Protein AF-A0A0L0QVX3-F1 (afdb_monomer_lite)

InterPro domains:
  IPR002104 Integrase, catalytic domain [PF00589] (9-65)
  IPR002104 Integrase, catalytic domain [PS51898] (1-74)
  IPR011010 DNA breaking-rejoining enzyme, catalytic core [SSF56349] (8-74)
  IPR013762 Integrase-like, catalytic domain superfamily [G3DSA:1.10.443.10] (2-76)

Structure (mmCIF, N/CA/C/O backbone):
data_AF-A0A0L0QVX3-F1
#
_entry.id   AF-A0A0L0QVX3-F1
#
loop_
_atom_site.group_PDB
_atom_site.id
_atom_site.type_symbol
_atom_site.label_atom_id
_atom_site.label_alt_id
_atom_site.label_comp_id
_atom_site.label_asym_id
_atom_site.label_entity_id
_atom_site.label_seq_id
_atom_site.pdbx_PDB_ins_code
_atom_site.Cartn_x
_atom_site.Cartn_y
_atom_site.Cartn_z
_atom_site.occupancy
_atom_site.B_iso_or_equiv
_atom_site.auth_seq_id
_atom_site.auth_comp_id
_atom_site.auth_asym_id
_atom_site.auth_atom_id
_atom_site.pdbx_PDB_model_num
ATOM 1 N N . MET A 1 1 ? 17.616 10.921 -4.253 1.00 79.56 1 MET A N 1
ATOM 2 C CA . MET A 1 1 ? 17.381 10.240 -5.549 1.00 79.56 1 MET A CA 1
ATOM 3 C C . MET A 1 1 ? 15.969 10.566 -6.007 1.00 79.56 1 MET A C 1
ATOM 5 O O . MET A 1 1 ? 15.061 10.413 -5.203 1.00 79.56 1 MET A O 1
ATOM 9 N N . SER A 1 2 ? 15.777 11.069 -7.229 1.00 96.06 2 SER A N 1
ATOM 10 C CA . SER A 1 2 ? 14.436 11.403 -7.734 1.00 96.06 2 SER A CA 1
ATOM 11 C C . SER A 1 2 ? 13.653 10.145 -8.127 1.00 96.06 2 SER A C 1
ATOM 13 O O . SER A 1 2 ? 14.251 9.099 -8.397 1.00 96.06 2 SER A O 1
ATOM 15 N N . TYR A 1 3 ? 12.321 10.249 -8.199 1.00 94.38 3 TYR A N 1
ATOM 16 C CA . TYR A 1 3 ? 11.469 9.152 -8.676 1.00 94.38 3 TYR A CA 1
ATOM 17 C C . TYR A 1 3 ? 11.872 8.687 -10.081 1.00 94.38 3 TYR A C 1
ATOM 19 O O . TYR A 1 3 ? 11.953 7.489 -10.328 1.00 94.38 3 TYR A O 1
ATOM 27 N N . TYR A 1 4 ? 12.196 9.632 -10.970 1.00 95.25 4 TYR A N 1
ATOM 28 C CA . TYR A 1 4 ? 12.662 9.340 -12.324 1.00 95.25 4 TYR A CA 1
ATOM 29 C C . TYR A 1 4 ? 13.901 8.436 -12.316 1.00 95.25 4 TYR A C 1
ATOM 31 O O . TYR A 1 4 ? 13.904 7.385 -12.955 1.00 95.25 4 TYR A O 1
ATOM 39 N N . VAL A 1 5 ? 14.923 8.802 -11.533 1.00 97.19 5 VAL A N 1
ATOM 40 C CA . VAL A 1 5 ? 16.159 8.015 -11.423 1.00 97.19 5 VAL A CA 1
ATOM 41 C C . VAL A 1 5 ? 15.866 6.634 -10.837 1.00 97.19 5 VAL A C 1
ATOM 43 O O . VAL A 1 5 ? 16.293 5.636 -11.402 1.00 97.19 5 VAL A O 1
ATOM 46 N N . TYR A 1 6 ? 15.087 6.545 -9.755 1.00 96.56 6 TYR A N 1
ATOM 47 C CA . TYR A 1 6 ? 14.680 5.254 -9.186 1.00 96.56 6 TYR A CA 1
ATOM 48 C C . TYR A 1 6 ? 13.969 4.358 -10.217 1.00 96.56 6 TYR A C 1
ATOM 50 O O . TYR A 1 6 ? 14.311 3.181 -10.362 1.00 96.56 6 TYR A O 1
ATOM 58 N N . TYR A 1 7 ? 12.995 4.910 -10.941 1.00 96.75 7 TYR A N 1
ATOM 59 C CA . TYR A 1 7 ? 12.171 4.152 -11.872 1.00 96.75 7 TYR A CA 1
ATOM 60 C C . TYR A 1 7 ? 12.993 3.626 -13.051 1.00 96.75 7 TYR A C 1
ATOM 62 O O . TYR A 1 7 ? 12.937 2.436 -13.356 1.00 96.75 7 TYR A O 1
ATOM 70 N N . HIS A 1 8 ? 13.782 4.490 -13.691 1.00 95.94 8 HIS A N 1
ATOM 71 C CA . HIS A 1 8 ? 14.545 4.124 -14.882 1.00 95.94 8 HIS A CA 1
ATOM 72 C C . HIS A 1 8 ? 15.782 3.284 -14.563 1.00 95.94 8 HIS A C 1
ATOM 74 O O . HIS A 1 8 ? 16.049 2.309 -15.266 1.00 95.94 8 HIS A O 1
ATOM 80 N N . GLU A 1 9 ? 16.512 3.618 -13.497 1.00 96.19 9 GLU A N 1
ATOM 81 C CA . GLU A 1 9 ? 17.784 2.959 -13.196 1.00 96.19 9 GLU A CA 1
ATOM 82 C C . GLU A 1 9 ? 17.633 1.669 -12.399 1.00 96.19 9 GLU A C 1
ATOM 84 O O . GLU A 1 9 ? 18.524 0.823 -12.470 1.00 96.19 9 GLU A O 1
ATOM 89 N N . LYS A 1 10 ? 16.534 1.503 -11.649 1.00 96.25 10 LYS A N 1
ATOM 90 C CA . LYS A 1 10 ? 16.302 0.317 -10.810 1.00 96.25 10 LYS A CA 1
ATOM 91 C C . LYS A 1 10 ? 15.077 -0.468 -11.255 1.00 96.25 10 LYS A C 1
ATOM 93 O O . LYS A 1 10 ? 15.211 -1.585 -11.743 1.00 96.25 10 LYS A O 1
ATOM 98 N N . PHE A 1 11 ? 13.887 0.114 -11.107 1.00 97.19 11 PHE A N 1
ATOM 99 C CA . PHE A 1 11 ? 12.640 -0.641 -11.246 1.00 97.19 11 PHE A CA 1
ATOM 100 C C . PHE A 1 11 ? 12.448 -1.201 -12.663 1.00 97.19 11 PHE A C 1
ATOM 102 O O . PHE A 1 11 ? 12.208 -2.394 -12.828 1.00 97.19 11 PHE A O 1
ATOM 109 N N . LYS A 1 12 ? 12.628 -0.367 -13.697 1.00 97.12 12 LYS A N 1
ATOM 110 C CA . LYS A 1 12 ? 12.477 -0.776 -15.100 1.00 97.12 12 LYS A CA 1
ATOM 111 C C . LYS A 1 12 ? 13.437 -1.905 -15.482 1.00 97.12 12 LYS A C 1
ATOM 113 O O . LYS A 1 12 ? 13.022 -2.825 -16.178 1.00 97.12 12 LYS A O 1
ATOM 118 N N . LYS A 1 13 ? 14.690 -1.855 -15.015 1.00 97.56 13 LYS A N 1
ATOM 119 C CA . LYS A 1 13 ? 15.691 -2.896 -15.300 1.00 97.56 13 LYS A CA 1
ATOM 120 C C . LYS A 1 13 ? 15.290 -4.236 -14.685 1.00 97.56 13 LYS A C 1
ATOM 122 O O . LYS A 1 13 ? 15.339 -5.245 -15.376 1.00 97.56 13 LYS A O 1
ATOM 127 N N . ILE A 1 14 ? 14.815 -4.231 -13.437 1.00 97.62 14 ILE A N 1
ATOM 128 C CA . ILE A 1 14 ? 14.325 -5.443 -12.760 1.00 97.62 14 ILE A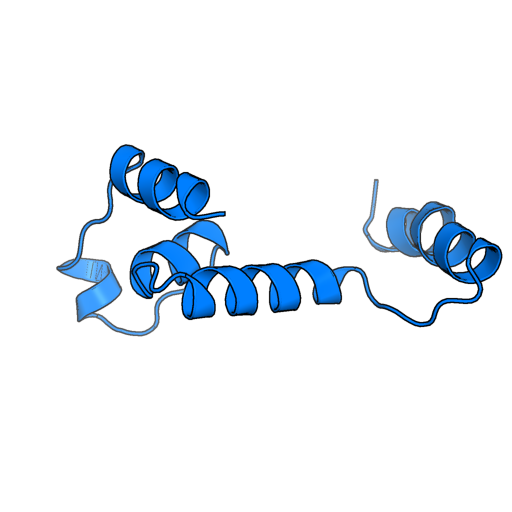 CA 1
ATOM 129 C C . ILE A 1 14 ? 13.116 -6.025 -13.502 1.00 97.62 14 ILE A C 1
ATOM 131 O O . ILE A 1 14 ? 13.078 -7.220 -13.768 1.00 97.62 14 ILE A O 1
ATOM 135 N N . MET A 1 15 ? 12.149 -5.190 -13.896 1.00 98.00 15 MET A N 1
ATOM 136 C CA . MET A 1 15 ? 10.982 -5.648 -14.663 1.00 98.00 15 MET A CA 1
ATOM 137 C C . MET A 1 15 ? 11.377 -6.286 -15.999 1.00 98.00 15 MET A C 1
ATOM 139 O O . MET A 1 15 ? 10.827 -7.317 -16.363 1.00 98.00 15 MET A O 1
ATOM 143 N N . GLN A 1 16 ? 12.359 -5.715 -16.705 1.00 97.69 16 GLN A N 1
ATOM 144 C CA . GLN A 1 16 ? 12.887 -6.289 -17.946 1.00 97.69 16 GLN A CA 1
ATOM 145 C C . GLN A 1 16 ? 13.594 -7.629 -17.713 1.00 97.69 16 GLN A C 1
ATOM 147 O O . GLN A 1 16 ? 13.360 -8.563 -18.467 1.00 97.69 16 GLN A O 1
ATOM 152 N N . GLN A 1 17 ? 14.422 -7.732 -16.669 1.00 98.19 17 GLN A N 1
ATOM 153 C CA . GLN A 1 17 ? 15.131 -8.970 -16.317 1.00 98.19 17 GLN A CA 1
ATOM 154 C C . GLN A 1 17 ? 14.186 -10.115 -15.949 1.00 98.19 17 GLN A C 1
ATOM 156 O O . GLN A 1 17 ? 14.496 -11.268 -16.216 1.00 98.19 17 GLN A O 1
ATOM 161 N N . LEU A 1 18 ? 13.055 -9.792 -15.321 1.00 98.00 18 LEU A N 1
ATOM 162 C CA . LEU A 1 18 ? 12.043 -10.765 -14.915 1.00 98.00 18 LEU A CA 1
ATOM 163 C C . LEU A 1 18 ? 10.960 -10.986 -15.981 1.00 98.00 18 LEU A C 1
ATOM 165 O O . LEU A 1 18 ? 10.038 -11.754 -15.738 1.00 98.00 18 LEU A O 1
ATOM 169 N N . GLU A 1 19 ? 11.037 -10.296 -17.124 1.00 98.19 19 GLU A N 1
ATOM 170 C CA . GLU A 1 19 ? 10.014 -10.318 -18.182 1.00 98.19 19 GLU A CA 1
ATOM 171 C C . GLU A 1 19 ? 8.603 -9.944 -17.678 1.00 98.19 19 GLU A C 1
ATOM 173 O O . GLU A 1 19 ? 7.579 -10.421 -18.165 1.00 98.19 19 GLU A O 1
ATOM 178 N N . LEU A 1 20 ? 8.539 -9.038 -16.699 1.00 97.25 20 LEU A N 1
ATOM 179 C CA . LEU A 1 20 ? 7.305 -8.591 -16.056 1.00 97.25 20 LEU A CA 1
ATOM 180 C C . LEU A 1 20 ? 6.874 -7.197 -16.519 1.00 97.25 20 LEU A C 1
ATOM 182 O O . LEU A 1 20 ? 7.682 -6.338 -16.879 1.00 97.25 20 LEU A O 1
ATOM 186 N N . LYS A 1 21 ? 5.565 -6.934 -16.432 1.00 96.19 21 LYS A N 1
ATOM 187 C CA . LYS A 1 21 ? 4.962 -5.632 -16.746 1.00 96.19 21 LYS A CA 1
ATOM 188 C C . LYS A 1 21 ? 4.126 -5.113 -15.577 1.00 96.19 21 LYS A C 1
ATOM 190 O O . LYS A 1 21 ? 2.900 -5.115 -15.630 1.00 96.19 21 LYS A O 1
ATOM 195 N N . HIS A 1 22 ? 4.814 -4.619 -14.553 1.00 96.44 22 HIS A N 1
ATOM 196 C CA . HIS A 1 22 ? 4.206 -4.017 -13.364 1.00 96.44 22 HIS A CA 1
ATOM 197 C C . HIS A 1 22 ? 4.632 -2.566 -13.163 1.00 96.44 22 HIS A C 1
ATOM 199 O O . HIS A 1 22 ? 5.550 -2.066 -13.817 1.00 96.44 22 HIS A O 1
ATOM 205 N N . LYS A 1 23 ? 3.946 -1.874 -12.254 1.00 95.75 23 LYS A N 1
ATOM 206 C CA . LYS A 1 23 ? 4.308 -0.538 -11.767 1.00 95.75 23 LYS A CA 1
ATOM 207 C C . LYS A 1 23 ? 4.677 -0.615 -10.285 1.00 95.75 23 LYS A C 1
ATOM 209 O O . LYS A 1 23 ? 4.104 -1.427 -9.566 1.00 95.75 23 LYS A O 1
ATOM 214 N N . PRO A 1 24 ? 5.529 0.290 -9.764 1.00 95.25 24 PRO A N 1
ATOM 215 C CA . PRO A 1 24 ? 5.815 0.329 -8.326 1.00 95.25 24 PRO A CA 1
ATOM 216 C C . PRO A 1 24 ? 4.555 0.505 -7.460 1.00 95.25 24 PRO A C 1
ATOM 218 O O . PRO A 1 24 ? 4.504 0.045 -6.325 1.00 95.25 24 PRO A O 1
ATOM 221 N N . HIS A 1 25 ? 3.526 1.169 -8.003 1.00 95.62 25 HIS A N 1
ATOM 222 C CA . HIS A 1 25 ? 2.249 1.393 -7.323 1.00 95.62 25 HIS A CA 1
ATOM 223 C C . HIS A 1 25 ? 1.419 0.109 -7.144 1.00 95.62 25 HIS A C 1
ATOM 225 O O . HIS A 1 25 ? 0.529 0.081 -6.297 1.00 95.62 25 HIS A O 1
ATOM 231 N N . ASP A 1 26 ? 1.720 -0.962 -7.880 1.00 96.56 26 ASP A N 1
ATOM 232 C CA . ASP A 1 26 ? 0.980 -2.222 -7.785 1.00 96.56 26 ASP A CA 1
ATOM 233 C C . ASP A 1 26 ? 1.105 -2.814 -6.376 1.00 96.56 26 ASP A C 1
ATOM 235 O O . ASP A 1 26 ? 0.106 -3.238 -5.806 1.00 96.56 26 ASP A O 1
ATOM 239 N N . CYS A 1 27 ? 2.276 -2.701 -5.736 1.00 94.69 27 CYS A N 1
ATOM 240 C CA . CYS A 1 27 ? 2.475 -3.137 -4.350 1.00 94.69 27 CYS A CA 1
ATOM 241 C C . CYS A 1 27 ? 1.531 -2.428 -3.364 1.00 94.69 27 CYS A C 1
ATOM 243 O O . CYS A 1 27 ? 1.076 -3.035 -2.398 1.00 94.69 27 CYS A O 1
ATOM 245 N N . ARG A 1 28 ? 1.199 -1.154 -3.617 1.00 96.62 28 ARG A N 1
ATOM 246 C CA . ARG A 1 28 ? 0.257 -0.389 -2.788 1.00 96.62 28 ARG A CA 1
ATOM 247 C C . ARG A 1 28 ? -1.179 -0.894 -2.958 1.00 96.62 28 ARG A C 1
ATOM 249 O O . ARG A 1 28 ? -1.924 -0.919 -1.982 1.00 96.62 28 ARG A O 1
ATOM 256 N N . HIS A 1 29 ? -1.560 -1.314 -4.166 1.00 97.25 29 HIS A N 1
ATOM 257 C CA . HIS A 1 29 ? -2.849 -1.968 -4.412 1.00 97.25 29 HIS A CA 1
ATOM 258 C C . HIS A 1 29 ? -2.914 -3.361 -3.782 1.00 97.25 29 HIS A C 1
ATOM 260 O O . HIS A 1 29 ? -3.907 -3.687 -3.131 1.00 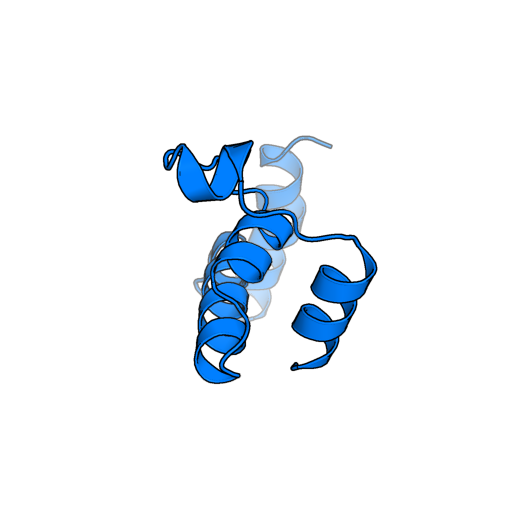97.25 29 HIS A O 1
ATOM 266 N N . THR A 1 30 ? -1.848 -4.151 -3.925 1.00 97.44 30 THR A N 1
ATOM 267 C CA . THR A 1 30 ? -1.733 -5.473 -3.305 1.00 97.44 30 THR A CA 1
ATOM 268 C C . THR A 1 30 ? -1.863 -5.372 -1.790 1.00 97.44 30 THR A C 1
ATOM 270 O O . THR A 1 30 ? -2.699 -6.060 -1.218 1.00 97.44 30 THR A O 1
ATOM 273 N N . PHE A 1 31 ? -1.127 -4.458 -1.149 1.00 97.88 31 PHE A N 1
ATOM 274 C CA . PHE A 1 31 ? -1.232 -4.213 0.291 1.00 97.88 31 PHE A CA 1
ATOM 275 C C . PHE A 1 31 ? -2.672 -3.908 0.727 1.00 97.88 31 PHE A C 1
ATOM 277 O O . PHE A 1 31 ? -3.192 -4.563 1.624 1.00 97.88 31 PHE A O 1
ATOM 284 N N . ALA A 1 32 ? -3.342 -2.959 0.063 1.00 97.25 32 ALA A N 1
ATOM 285 C CA . ALA A 1 32 ? -4.716 -2.591 0.404 1.00 97.25 32 ALA A CA 1
ATOM 286 C C . ALA A 1 32 ? -5.681 -3.780 0.300 1.00 97.25 32 ALA A C 1
ATOM 288 O O . ALA A 1 32 ? -6.519 -3.974 1.175 1.00 97.25 32 ALA A O 1
ATOM 289 N N . THR A 1 33 ? -5.531 -4.580 -0.758 1.00 97.94 33 THR A N 1
ATOM 290 C CA . THR A 1 33 ? -6.366 -5.762 -1.005 1.00 97.94 33 THR A CA 1
ATOM 291 C C . THR A 1 33 ? -6.127 -6.841 0.047 1.00 97.94 33 THR A C 1
ATOM 293 O O . THR A 1 33 ? -7.080 -7.404 0.570 1.00 97.94 33 THR A O 1
ATOM 296 N N . LEU A 1 34 ? -4.865 -7.115 0.391 1.00 98.31 34 LEU A N 1
ATOM 297 C CA . LEU A 1 34 ? -4.519 -8.113 1.404 1.00 98.31 34 LEU A CA 1
ATOM 298 C C . LEU A 1 34 ? -5.046 -7.721 2.790 1.00 98.31 34 LEU A C 1
ATOM 300 O O . LEU A 1 34 ? -5.629 -8.555 3.473 1.00 98.31 34 LEU A O 1
ATOM 304 N N . MET A 1 35 ? -4.909 -6.451 3.174 1.00 98.12 35 MET A N 1
ATOM 305 C CA . MET A 1 35 ? -5.428 -5.958 4.452 1.00 98.12 35 MET A CA 1
ATOM 306 C C . MET A 1 35 ? -6.959 -6.018 4.525 1.00 98.12 35 MET A C 1
ATOM 308 O O . MET A 1 35 ? -7.510 -6.401 5.556 1.00 98.12 35 MET A O 1
ATOM 312 N N . ASP A 1 36 ? -7.657 -5.644 3.446 1.00 97.75 36 ASP A N 1
ATOM 313 C CA . ASP A 1 36 ? -9.123 -5.734 3.383 1.00 97.75 36 ASP A CA 1
ATOM 314 C C . ASP A 1 36 ? -9.585 -7.198 3.456 1.00 97.75 36 ASP A C 1
ATOM 316 O O . ASP A 1 36 ? -10.483 -7.517 4.232 1.00 97.75 36 ASP A O 1
ATOM 320 N N . ASN A 1 37 ? -8.896 -8.107 2.756 1.00 98.06 37 ASN A N 1
ATOM 321 C CA . ASN A 1 37 ? -9.148 -9.549 2.833 1.00 98.06 37 ASN A CA 1
ATOM 322 C C . ASN A 1 37 ? -8.912 -10.120 4.240 1.00 98.06 37 ASN A C 1
ATOM 324 O O . ASN A 1 37 ? -9.637 -11.019 4.659 1.00 98.06 37 ASN A O 1
ATOM 328 N N . ALA A 1 38 ? -7.928 -9.598 4.978 1.00 97.69 38 ALA A N 1
ATOM 329 C CA . ALA A 1 38 ? -7.685 -9.965 6.371 1.00 97.69 38 ALA A CA 1
ATOM 330 C C . ALA A 1 38 ? -8.757 -9.409 7.332 1.00 97.69 38 ALA A C 1
ATOM 332 O O . ALA A 1 38 ? -8.784 -9.770 8.506 1.00 97.69 38 ALA A O 1
ATOM 333 N N . GLY A 1 39 ? -9.655 -8.536 6.862 1.00 97.25 39 GLY A N 1
ATOM 334 C CA . GLY A 1 39 ? -10.664 -7.887 7.696 1.00 97.25 39 GLY A CA 1
ATOM 335 C C . GLY A 1 39 ? -10.097 -6.761 8.563 1.00 97.25 39 GLY A C 1
ATOM 336 O O . GLY A 1 39 ? -10.704 -6.392 9.572 1.00 97.25 39 GLY A O 1
ATOM 337 N N . ALA A 1 40 ? -8.939 -6.205 8.195 1.00 97.12 40 ALA A N 1
ATOM 338 C CA . ALA A 1 40 ? -8.342 -5.108 8.936 1.00 97.12 40 ALA A CA 1
ATOM 339 C C . ALA A 1 40 ? -9.241 -3.864 8.910 1.00 97.12 40 ALA A C 1
ATOM 341 O O . ALA A 1 40 ? -9.981 -3.584 7.963 1.00 97.12 40 ALA A O 1
ATOM 342 N N . ASN A 1 41 ? -9.165 -3.064 9.972 1.00 94.94 41 ASN A N 1
ATOM 343 C CA . ASN A 1 41 ? -9.982 -1.864 10.078 1.00 94.94 41 ASN A CA 1
ATOM 344 C C . ASN A 1 41 ? -9.684 -0.881 8.927 1.00 94.94 41 ASN A C 1
ATOM 346 O O . ASN A 1 41 ? -8.553 -0.425 8.765 1.00 94.94 41 ASN A O 1
ATOM 350 N N . LYS A 1 42 ? -10.719 -0.483 8.176 1.00 93.56 42 LYS A N 1
ATOM 351 C CA . LYS A 1 42 ? -10.577 0.380 6.988 1.00 93.56 42 LYS A CA 1
ATOM 352 C C . LYS A 1 42 ? -9.885 1.715 7.262 1.00 93.56 42 LYS A C 1
ATOM 354 O O . LYS A 1 42 ? -9.129 2.185 6.415 1.00 93.56 42 LYS A O 1
ATOM 359 N N . LEU A 1 43 ? -10.107 2.324 8.429 1.00 93.25 43 LEU A N 1
ATOM 360 C CA . LEU A 1 43 ? -9.415 3.560 8.799 1.00 93.25 43 LEU A CA 1
ATOM 361 C C . LEU A 1 43 ? -7.929 3.305 9.077 1.00 93.25 43 LEU A C 1
ATOM 363 O O . LEU A 1 43 ? -7.093 4.103 8.658 1.00 93.25 43 LEU A O 1
ATOM 367 N N . SER A 1 44 ? -7.584 2.182 9.713 1.00 95.31 44 SER A N 1
ATOM 368 C CA . SER A 1 44 ? -6.183 1.779 9.881 1.00 95.31 44 SER A CA 1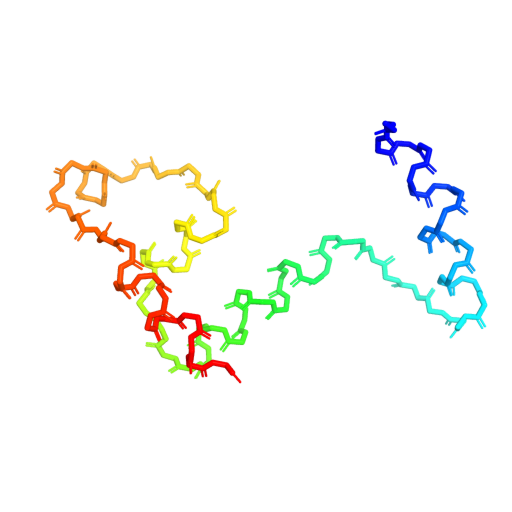
ATOM 369 C C . SER A 1 44 ? -5.496 1.592 8.523 1.00 95.31 44 SER A C 1
ATOM 371 O O . SER A 1 44 ? -4.422 2.150 8.318 1.00 95.31 44 SER A O 1
ATOM 373 N N . ILE A 1 45 ? -6.142 0.916 7.560 1.00 95.81 45 ILE A N 1
ATOM 374 C CA . ILE A 1 45 ? -5.612 0.741 6.192 1.00 95.81 45 ILE A CA 1
ATOM 375 C C . ILE A 1 45 ? -5.327 2.102 5.537 1.00 95.81 45 ILE A C 1
ATOM 377 O O . ILE A 1 45 ? -4.210 2.346 5.076 1.00 95.81 45 ILE A O 1
ATOM 381 N N . LYS A 1 46 ? -6.306 3.021 5.541 1.00 94.00 46 LYS A N 1
ATOM 382 C CA . LYS A 1 46 ? -6.148 4.379 4.984 1.00 94.00 46 LYS A CA 1
ATOM 383 C C . LYS A 1 46 ? -4.981 5.132 5.626 1.00 94.00 46 LYS A C 1
ATOM 385 O O . LYS A 1 46 ? -4.180 5.735 4.910 1.00 94.00 46 LYS A O 1
ATOM 390 N N . ARG A 1 47 ? -4.862 5.075 6.959 1.00 93.88 47 ARG A N 1
ATOM 391 C CA . ARG A 1 47 ? -3.800 5.756 7.718 1.00 93.88 47 ARG A CA 1
ATOM 392 C C . ARG A 1 47 ? -2.419 5.189 7.419 1.00 93.88 47 ARG A C 1
ATOM 394 O O . ARG A 1 47 ? -1.515 5.971 7.143 1.00 93.88 47 ARG A O 1
ATOM 401 N N . ILE A 1 48 ? -2.266 3.863 7.384 1.00 95.19 48 ILE A N 1
ATOM 402 C CA . ILE A 1 48 ? -0.997 3.200 7.026 1.00 95.19 48 ILE A CA 1
ATOM 403 C C . ILE A 1 48 ? -0.570 3.589 5.607 1.00 95.19 48 ILE A C 1
ATOM 405 O O . ILE A 1 48 ? 0.596 3.881 5.352 1.00 95.19 48 ILE A O 1
ATOM 409 N N . MET A 1 49 ? -1.522 3.661 4.676 1.00 95.31 49 MET A N 1
ATOM 410 C CA . MET A 1 49 ? -1.251 4.089 3.303 1.00 95.31 49 MET A CA 1
ATOM 411 C C . MET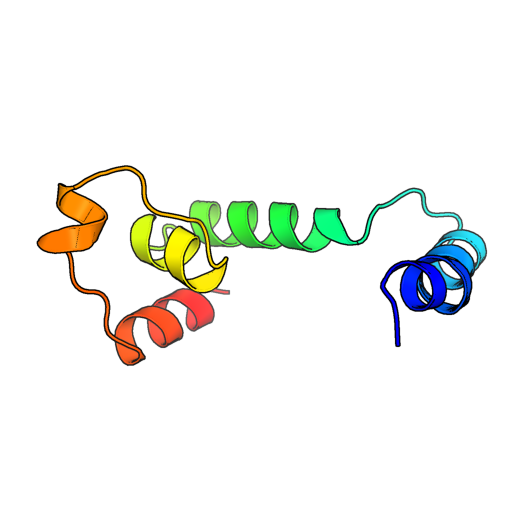 A 1 49 ? -1.025 5.605 3.173 1.00 95.31 49 MET A C 1
ATOM 413 O O . MET A 1 49 ? -0.632 6.069 2.100 1.00 95.31 49 MET A O 1
ATOM 417 N N . GLY A 1 50 ? -1.290 6.399 4.213 1.00 92.62 50 GLY A N 1
ATOM 418 C CA . GLY A 1 50 ? -1.211 7.858 4.161 1.00 92.62 50 GLY A CA 1
ATOM 419 C C . GLY A 1 50 ? -2.240 8.477 3.211 1.00 92.62 50 GLY A C 1
ATOM 420 O O . GLY A 1 50 ? -1.930 9.422 2.485 1.00 92.62 50 GLY A O 1
ATOM 421 N N . HIS A 1 51 ? -3.446 7.908 3.128 1.00 92.19 51 HIS A N 1
ATOM 422 C CA . HIS A 1 51 ? -4.546 8.523 2.388 1.00 92.19 51 HIS A CA 1
ATOM 423 C C . HIS A 1 51 ? -5.077 9.745 3.137 1.00 92.19 51 HIS A C 1
ATOM 425 O O . HIS A 1 51 ? -5.238 9.723 4.352 1.00 92.19 51 HIS A O 1
ATOM 431 N N . ALA A 1 52 ? -5.365 10.817 2.399 1.00 85.75 52 ALA A N 1
ATOM 432 C CA . ALA A 1 52 ? -6.016 11.985 2.973 1.00 85.75 52 ALA A CA 1
ATOM 433 C C . ALA A 1 52 ? -7.486 11.660 3.280 1.00 85.7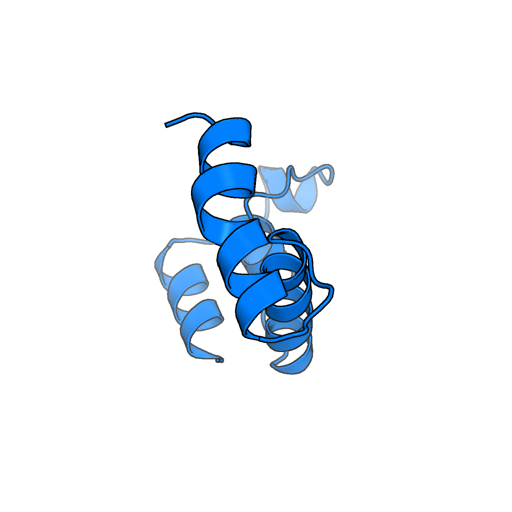5 52 ALA A C 1
ATOM 435 O O . ALA A 1 52 ? -8.263 11.366 2.366 1.00 85.75 52 ALA A O 1
ATOM 436 N N . ASP A 1 53 ? -7.864 11.749 4.553 1.00 79.81 53 ASP A N 1
ATOM 437 C CA . ASP A 1 53 ? -9.242 11.537 4.985 1.00 79.81 53 ASP A CA 1
ATOM 438 C C . ASP A 1 53 ? -10.114 12.744 4.615 1.00 79.81 53 ASP A C 1
ATOM 440 O O . ASP A 1 53 ? -9.851 13.886 5.006 1.00 79.81 53 ASP A O 1
ATOM 444 N N . LYS A 1 54 ? -11.164 12.480 3.830 1.00 80.25 54 LYS A N 1
ATOM 445 C CA . LYS A 1 54 ? -12.183 13.471 3.447 1.00 80.25 54 LYS A CA 1
ATOM 446 C C . LYS A 1 54 ? -13.391 13.477 4.386 1.00 80.25 54 LYS A C 1
ATOM 448 O O . LYS A 1 54 ? -14.185 14.411 4.333 1.00 80.25 54 LYS A O 1
ATOM 453 N N . ASP A 1 55 ? -13.534 12.444 5.212 1.00 84.19 55 ASP A N 1
ATOM 454 C CA . ASP A 1 55 ? -14.642 12.289 6.150 1.00 84.19 55 ASP A CA 1
ATOM 455 C C . ASP A 1 55 ? -14.294 12.962 7.486 1.00 84.19 55 ASP A C 1
ATOM 457 O O . ASP A 1 55 ? -13.253 12.688 8.088 1.00 84.19 55 ASP A O 1
ATOM 461 N N . ILE A 1 56 ? -15.155 13.878 7.935 1.00 83.06 56 ILE A N 1
ATOM 462 C CA . ILE A 1 56 ? -14.960 14.623 9.186 1.00 83.06 56 ILE A CA 1
ATOM 463 C C . ILE A 1 56 ? -14.979 13.670 10.390 1.00 83.06 56 ILE A C 1
ATOM 465 O O . ILE A 1 56 ? -14.220 13.876 11.333 1.00 83.06 56 ILE A O 1
ATOM 469 N N . THR A 1 57 ? -15.779 12.607 10.346 1.00 80.75 57 THR A N 1
ATOM 470 C CA . THR A 1 57 ? -15.879 11.586 11.397 1.00 80.75 57 THR A CA 1
ATOM 471 C C . THR A 1 57 ? -14.562 10.838 11.572 1.00 80.75 57 THR A C 1
ATOM 473 O O . THR A 1 57 ? -14.027 10.767 12.681 1.00 80.75 57 THR A O 1
ATOM 476 N N . ASP A 1 58 ? -13.994 10.341 10.469 1.00 83.56 58 ASP A N 1
ATOM 477 C CA . ASP A 1 58 ? -12.705 9.628 10.455 1.00 83.56 58 ASP A CA 1
ATOM 478 C C . ASP A 1 58 ? -11.538 10.537 10.884 1.00 83.56 58 ASP A C 1
ATOM 480 O O . ASP A 1 58 ? -10.572 10.082 11.506 1.00 83.56 58 ASP A O 1
ATOM 484 N N . LYS A 1 59 ? -11.631 11.832 10.557 1.00 78.88 59 LYS A N 1
ATOM 485 C CA . LYS A 1 59 ? -10.583 12.821 10.822 1.00 78.88 59 LYS A CA 1
ATOM 486 C C . LYS A 1 59 ? -10.613 13.383 12.245 1.00 78.88 59 LYS A C 1
ATOM 488 O O . LYS A 1 59 ? -9.552 13.624 12.814 1.00 78.88 59 LYS A O 1
ATOM 493 N N . VAL A 1 60 ? -11.802 13.648 12.786 1.00 78.38 60 VAL A N 1
ATOM 494 C CA . VAL A 1 60 ? -11.980 14.399 14.043 1.00 78.38 60 VAL A CA 1
ATOM 495 C C . VAL A 1 60 ? -12.339 13.492 15.213 1.00 78.38 60 VAL A C 1
ATOM 497 O O . VAL A 1 60 ? -11.886 13.752 16.319 1.00 78.38 60 VAL A O 1
ATOM 500 N N . TYR A 1 61 ? -13.132 12.444 14.987 1.00 80.50 61 TYR A N 1
ATOM 501 C CA . TYR A 1 61 ? -13.737 11.670 16.078 1.00 80.50 61 TYR A CA 1
ATOM 502 C C . TYR A 1 61 ? -13.160 10.265 16.213 1.00 80.50 61 TYR A C 1
ATOM 504 O O . TYR A 1 61 ? -13.176 9.687 17.298 1.00 80.50 61 TYR A O 1
ATOM 512 N N . THR A 1 62 ? -12.637 9.703 15.124 1.00 85.44 62 THR A N 1
ATOM 513 C CA . THR A 1 62 ? -12.076 8.354 15.150 1.00 85.44 62 THR A CA 1
ATOM 514 C C . THR A 1 62 ? -10.566 8.430 15.297 1.00 85.44 62 THR A C 1
ATOM 516 O O . THR A 1 62 ? -9.847 8.771 14.361 1.00 85.44 62 THR A O 1
ATOM 519 N N . HIS A 1 63 ? -10.051 8.092 16.474 1.00 86.00 63 HIS A N 1
ATOM 520 C CA . HIS A 1 63 ? -8.614 8.060 16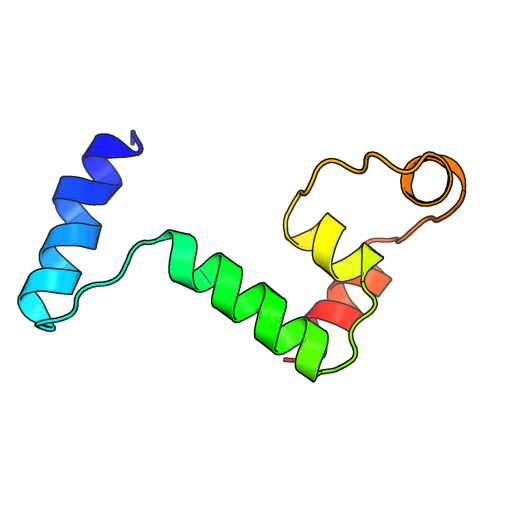.724 1.00 86.00 63 HIS A CA 1
ATOM 521 C C . HIS A 1 63 ? -8.098 6.622 16.652 1.00 86.00 63 HIS A C 1
ATOM 523 O O . HIS A 1 63 ? -8.558 5.748 17.379 1.00 86.00 63 HIS A O 1
ATOM 529 N N . LYS A 1 64 ? -7.152 6.393 15.738 1.00 89.62 64 LYS A N 1
ATOM 530 C CA . LYS A 1 64 ? -6.257 5.238 15.726 1.00 89.62 64 LYS A CA 1
ATOM 531 C C . LYS A 1 64 ? -4.902 5.648 16.271 1.00 89.62 64 LYS A C 1
ATOM 533 O O . LYS A 1 64 ? -4.304 6.577 15.718 1.00 89.62 64 LYS A O 1
ATOM 538 N N . ASP A 1 65 ? -4.456 4.977 17.322 1.00 92.81 65 ASP A N 1
ATOM 539 C CA . ASP A 1 65 ? -3.095 5.098 17.839 1.00 92.81 65 ASP A CA 1
ATOM 540 C C . ASP A 1 65 ? -2.120 4.185 17.074 1.00 92.81 65 ASP A C 1
ATOM 542 O O . ASP A 1 65 ? -2.513 3.418 16.194 1.00 92.81 65 ASP A O 1
ATOM 546 N N . ILE A 1 66 ? -0.828 4.312 17.378 1.00 94.88 66 ILE A N 1
ATOM 547 C CA . ILE A 1 66 ? 0.241 3.553 16.715 1.00 94.88 66 ILE A CA 1
ATOM 548 C C . ILE A 1 66 ? 0.091 2.048 16.963 1.00 94.88 66 ILE A C 1
ATOM 550 O O . ILE A 1 66 ? 0.303 1.267 16.040 1.00 94.88 66 ILE A O 1
ATOM 554 N N . GLU A 1 67 ? -0.299 1.638 18.170 1.00 96.81 67 GLU A N 1
ATOM 555 C CA . GLU A 1 67 ? -0.446 0.226 18.536 1.00 96.81 67 GLU A CA 1
ATOM 556 C C . GLU A 1 67 ? -1.538 -0.445 17.696 1.00 96.81 67 GLU A C 1
ATOM 558 O O . GLU A 1 67 ? -1.322 -1.504 17.115 1.00 96.81 67 GLU A O 1
ATOM 563 N N . GLN A 1 68 ? -2.671 0.227 17.504 1.00 95.50 68 GLN A N 1
ATOM 564 C CA . GLN A 1 68 ? -3.746 -0.237 16.630 1.00 95.50 68 GLN A CA 1
ATOM 565 C C . GLN A 1 68 ? -3.345 -0.308 15.152 1.00 95.50 68 GLN A C 1
ATOM 567 O O . GLN A 1 68 ? -3.917 -1.106 14.405 1.00 95.50 68 GLN A O 1
ATOM 572 N N . LEU A 1 69 ? -2.410 0.533 14.695 1.00 96.12 69 LEU A N 1
ATOM 573 C CA . LEU A 1 69 ? -1.867 0.424 13.338 1.00 96.12 69 LEU A CA 1
ATOM 574 C C . LEU A 1 69 ? -0.920 -0.773 13.216 1.00 96.12 69 LEU A C 1
ATOM 576 O O . LEU A 1 69 ? -0.980 -1.466 12.205 1.00 96.12 69 LEU A O 1
ATOM 580 N N . LEU A 1 70 ? -0.097 -1.037 14.235 1.00 96.88 70 LEU A N 1
ATOM 581 C CA . LEU A 1 70 ? 0.789 -2.203 14.277 1.00 96.88 70 LEU A CA 1
ATOM 582 C C . LEU A 1 70 ? -0.012 -3.506 14.304 1.00 96.88 70 LEU A C 1
ATOM 584 O O . LEU A 1 70 ? 0.189 -4.339 13.430 1.00 96.88 70 LEU A O 1
ATOM 588 N N . ILE A 1 71 ? -1.012 -3.613 15.185 1.00 97.06 71 ILE A N 1
ATOM 589 C CA . ILE A 1 71 ? -1.918 -4.773 15.241 1.00 97.06 71 ILE A CA 1
ATOM 590 C C . ILE A 1 71 ? -2.569 -5.028 13.878 1.00 97.06 71 ILE A C 1
ATOM 592 O O . ILE A 1 71 ? -2.715 -6.175 13.477 1.00 97.06 71 ILE A O 1
ATOM 596 N N . ALA A 1 72 ? -2.965 -3.972 13.157 1.00 96.25 72 ALA A N 1
ATOM 597 C CA . ALA A 1 72 ? -3.534 -4.126 11.823 1.00 96.25 72 ALA A CA 1
ATOM 598 C C . ALA A 1 72 ? -2.502 -4.642 10.807 1.00 96.25 72 ALA A C 1
ATOM 600 O O . ALA A 1 72 ? -2.857 -5.460 9.966 1.00 96.25 72 ALA A O 1
ATOM 601 N N . ILE A 1 73 ? -1.253 -4.167 10.865 1.00 95.38 73 ILE A N 1
ATOM 602 C CA . ILE A 1 73 ? -0.161 -4.642 9.999 1.00 95.38 73 ILE A CA 1
ATOM 603 C C . ILE A 1 73 ? 0.150 -6.117 10.276 1.00 95.38 73 ILE A C 1
ATOM 605 O O . ILE A 1 73 ? 0.326 -6.867 9.323 1.00 95.38 73 ILE A O 1
ATOM 609 N N . ASP A 1 74 ? 0.136 -6.532 11.543 1.00 97.19 74 ASP A N 1
ATOM 610 C CA . ASP A 1 74 ? 0.418 -7.907 11.982 1.00 97.19 74 ASP A CA 1
ATOM 611 C C . ASP A 1 74 ? -0.677 -8.920 11.581 1.00 97.19 74 ASP A C 1
ATOM 613 O O . ASP A 1 74 ? -0.572 -10.111 11.869 1.00 97.19 74 ASP A O 1
ATOM 617 N N . MET A 1 75 ? -1.744 -8.466 10.912 1.00 95.44 75 MET A N 1
ATOM 618 C CA . MET A 1 75 ? -2.750 -9.342 10.301 1.00 95.44 75 MET A CA 1
ATOM 619 C C . MET A 1 75 ? -2.281 -9.965 8.971 1.00 95.44 75 MET A C 1
ATOM 621 O O . MET A 1 75 ? -3.000 -10.804 8.423 1.00 95.44 75 MET A O 1
ATOM 625 N N . LEU A 1 76 ? -1.125 -9.542 8.441 1.00 89.56 76 LEU A N 1
ATOM 626 C CA . LEU A 1 76 ? -0.466 -10.090 7.247 1.00 89.56 76 LEU A CA 1
ATOM 627 C C . LEU A 1 76 ? 0.748 -10.943 7.616 1.00 89.56 76 LEU A C 1
ATOM 629 O O . LEU A 1 76 ? 0.905 -12.004 6.970 1.00 89.56 76 LEU A O 1
#

Radius of gyration: 16.14 Å; chains: 1; bounding box: 34×25×37 Å

Foldseek 3Di:
DDPVCCCVVPVVVVCVVVVHDDDPCVVLVVQLVLLVVLVQDPLLNCVVSVHDDPDCCSVPPDDDDPVSNVVSVVSD

pLDDT: mean 93.63, std 5.66, range [78.38, 98.31]

Sequence (76 aa):
MSYYVYYHEKFKKIMQQLELKHKPHDCRHTFATLMDNAGANKLSIKRIMGHADKDITDKVYTHKDIEQLLIAIDML

Secondary structure (DSSP, 8-state):
--HHHHIIIIIHHHHHHTT----TTHHHHHHHHHHHHTT--HHHHHHHTTPPP--HIIIII-PPPHHHHHHHHTT-

Organism: Virgibacillus pantothenticus (NCBI:txid1473)